Protein AF-A0A954E0K3-F1 (afdb_monomer_lite)

Radius of gyration: 23.12 Å; chains: 1; bounding box: 47×32×55 Å

Structure (mmCIF, N/CA/C/O backbone):
data_AF-A0A954E0K3-F1
#
_entry.id   AF-A0A954E0K3-F1
#
loop_
_atom_site.group_PDB
_atom_site.id
_atom_site.type_symbol
_atom_site.label_atom_id
_atom_site.label_alt_id
_atom_site.label_comp_id
_atom_site.label_asym_id
_atom_site.label_entity_id
_atom_site.label_seq_id
_atom_site.pdbx_PDB_ins_code
_atom_site.Cartn_x
_atom_site.Cartn_y
_atom_site.Cartn_z
_atom_site.occupancy
_atom_site.B_iso_or_equiv
_atom_site.auth_seq_id
_atom_site.auth_comp_id
_atom_site.auth_asym_id
_atom_site.auth_atom_id
_atom_site.pdbx_PDB_model_num
ATOM 1 N N . MET A 1 1 ? 14.223 -15.766 9.346 1.00 44.59 1 MET A N 1
ATOM 2 C CA . MET A 1 1 ? 13.156 -15.313 8.427 1.00 44.59 1 MET A CA 1
ATOM 3 C C . MET A 1 1 ? 11.842 -15.445 9.171 1.00 44.59 1 MET A C 1
ATOM 5 O O . MET A 1 1 ? 11.605 -16.514 9.711 1.00 44.59 1 MET A O 1
ATOM 9 N N . ALA A 1 2 ? 11.062 -14.371 9.307 1.00 52.47 2 ALA A N 1
ATOM 10 C CA . ALA A 1 2 ? 9.749 -14.457 9.944 1.00 52.47 2 ALA A CA 1
ATOM 11 C C . ALA A 1 2 ? 8.771 -15.142 8.982 1.00 52.47 2 ALA A C 1
ATOM 13 O O . ALA A 1 2 ? 8.708 -14.761 7.813 1.00 52.47 2 ALA A O 1
ATOM 14 N N . ASP A 1 3 ? 8.037 -16.143 9.463 1.00 63.25 3 ASP A N 1
ATOM 15 C CA . ASP A 1 3 ? 7.000 -16.791 8.667 1.00 63.25 3 ASP A CA 1
ATOM 16 C C . ASP A 1 3 ? 5.888 -15.785 8.332 1.00 63.25 3 ASP A C 1
ATOM 18 O O . ASP A 1 3 ? 5.334 -15.170 9.249 1.00 63.25 3 ASP A O 1
ATOM 22 N N . PRO A 1 4 ? 5.494 -15.637 7.053 1.00 65.25 4 PRO A N 1
ATOM 23 C CA . PRO A 1 4 ? 4.492 -14.657 6.618 1.00 65.25 4 PRO A CA 1
ATOM 24 C C . PRO A 1 4 ? 3.072 -14.941 7.142 1.00 65.25 4 PRO A C 1
ATOM 26 O O . PRO A 1 4 ? 2.163 -14.149 6.905 1.00 65.25 4 PRO A O 1
ATOM 29 N N . ILE A 1 5 ? 2.877 -16.059 7.851 1.00 68.50 5 ILE A N 1
ATOM 30 C CA . ILE A 1 5 ? 1.600 -16.491 8.443 1.00 68.50 5 ILE A CA 1
ATOM 31 C C . ILE A 1 5 ? 1.627 -16.387 9.984 1.00 68.50 5 ILE A C 1
ATOM 33 O O . ILE A 1 5 ? 0.611 -16.606 10.642 1.00 68.50 5 ILE A O 1
ATOM 37 N N . SER A 1 6 ? 2.768 -16.032 10.589 1.00 84.19 6 SER A N 1
ATOM 38 C CA . SER A 1 6 ? 2.866 -15.889 12.044 1.00 84.19 6 SER A CA 1
ATOM 39 C C . SER A 1 6 ? 2.133 -14.630 12.512 1.00 84.19 6 SER A C 1
ATOM 41 O O . SER A 1 6 ? 2.507 -13.507 12.170 1.00 84.19 6 SER A O 1
ATOM 43 N N . LEU A 1 7 ? 1.061 -14.815 13.288 1.00 81.25 7 LEU A N 1
ATOM 44 C CA . LEU A 1 7 ? 0.279 -13.713 13.837 1.00 81.25 7 LEU A CA 1
ATOM 45 C C . LEU 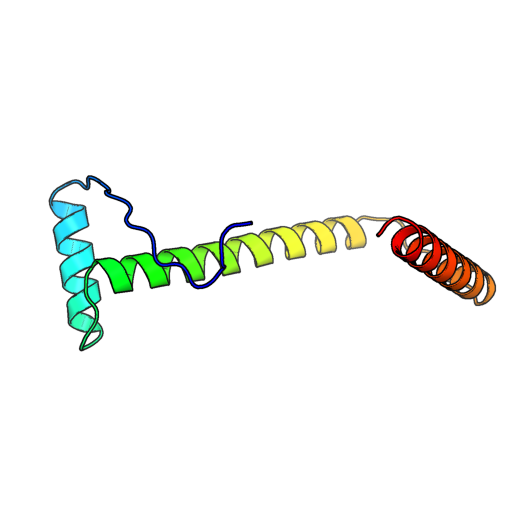A 1 7 ? 0.969 -13.167 15.093 1.00 81.25 7 LEU A C 1
ATOM 47 O O . LEU A 1 7 ? 1.072 -13.859 16.105 1.00 81.25 7 LEU A O 1
ATOM 51 N N . THR A 1 8 ? 1.404 -11.912 15.046 1.00 87.69 8 THR A N 1
ATOM 52 C CA . THR A 1 8 ? 2.014 -11.218 16.186 1.00 87.69 8 THR A CA 1
ATOM 53 C C . THR A 1 8 ? 1.075 -10.146 16.742 1.00 87.69 8 THR A C 1
ATOM 55 O O . THR A 1 8 ? 0.192 -9.636 16.046 1.00 87.69 8 THR A O 1
ATOM 58 N N . SER A 1 9 ? 1.219 -9.823 18.029 1.00 88.50 9 SER A N 1
ATOM 59 C CA . SER A 1 9 ? 0.410 -8.798 18.694 1.00 88.50 9 SER A CA 1
ATOM 60 C C . SER A 1 9 ? 1.121 -7.448 18.704 1.00 88.50 9 SER A C 1
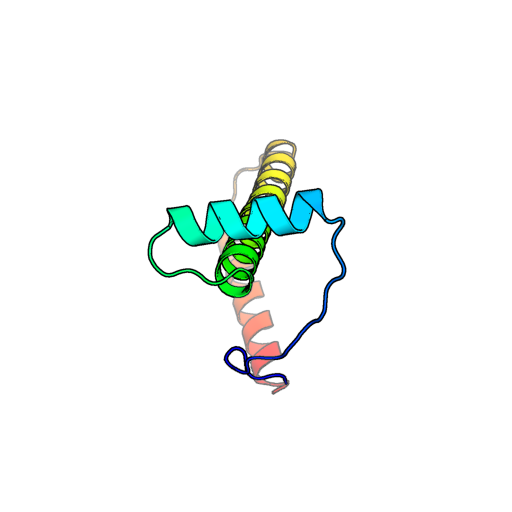ATOM 62 O O . SER A 1 9 ? 2.289 -7.368 19.079 1.00 88.50 9 SER A O 1
ATOM 64 N N . MET A 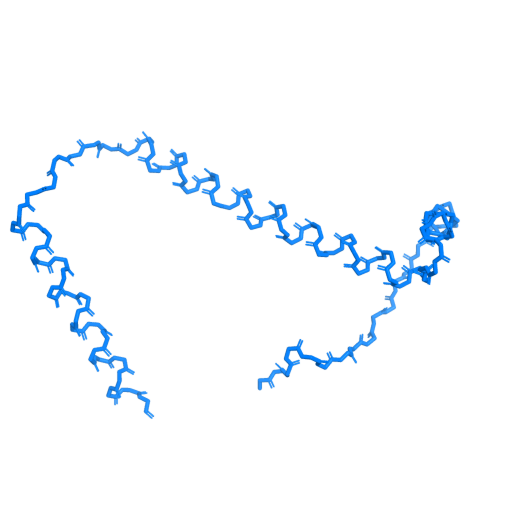1 10 ? 0.388 -6.382 18.391 1.00 88.50 10 MET A N 1
ATOM 65 C CA . MET A 1 10 ? 0.838 -4.997 18.524 1.00 88.50 10 MET A CA 1
ATOM 66 C C . MET A 1 10 ? -0.211 -4.202 19.307 1.00 88.50 10 MET A C 1
ATOM 68 O O . MET A 1 10 ? -1.394 -4.239 18.964 1.00 88.50 10 MET A O 1
ATOM 72 N N . THR A 1 11 ? 0.213 -3.485 20.348 1.00 91.62 11 THR A N 1
ATOM 73 C CA . THR A 1 11 ? -0.662 -2.610 21.144 1.00 91.62 11 THR A CA 1
ATOM 74 C C . THR A 1 11 ? -0.561 -1.182 20.631 1.00 91.62 11 THR A C 1
ATOM 76 O O . THR A 1 11 ? 0.538 -0.656 20.479 1.00 91.62 11 THR A O 1
ATOM 79 N N . VAL A 1 12 ? -1.706 -0.542 20.398 1.00 88.06 12 VAL A N 1
ATOM 80 C CA . VAL A 1 12 ? -1.786 0.853 19.953 1.00 88.06 12 VAL A CA 1
ATOM 81 C C . VAL A 1 12 ? -2.736 1.609 20.873 1.00 88.06 12 VAL A C 1
ATOM 83 O O . VAL A 1 12 ? -3.863 1.169 21.106 1.00 88.06 12 VAL A O 1
ATOM 86 N N . SER A 1 13 ? -2.285 2.750 21.386 1.00 93.62 13 SER A N 1
ATOM 87 C CA . SER A 1 13 ? -3.117 3.662 22.171 1.00 93.62 13 SER A CA 1
ATOM 88 C C . SER A 1 13 ? -3.811 4.651 21.246 1.00 93.62 13 SER A C 1
ATOM 90 O O . SER A 1 13 ? -3.166 5.281 20.413 1.00 93.62 13 SER A O 1
ATOM 92 N N . LEU A 1 14 ? -5.123 4.801 21.410 1.00 92.56 14 LEU A N 1
ATOM 93 C CA . LEU A 1 14 ? -5.947 5.705 20.613 1.00 92.56 14 LEU A CA 1
ATOM 94 C C . LEU A 1 14 ? -6.718 6.660 21.537 1.00 92.56 14 LEU A C 1
ATOM 96 O O . LEU A 1 14 ? -7.180 6.225 22.598 1.00 92.56 14 LEU A O 1
ATOM 100 N N . PRO A 1 15 ? -6.928 7.927 21.138 1.00 97.88 15 PRO A N 1
ATOM 101 C CA . PRO A 1 15 ? -7.920 8.794 21.761 1.00 97.88 15 PRO A CA 1
ATOM 102 C C . PRO A 1 15 ? -9.299 8.126 21.805 1.00 97.88 15 PRO A C 1
ATOM 104 O O . PRO A 1 15 ? -9.667 7.377 20.896 1.00 97.88 15 PRO A O 1
ATOM 107 N N . ALA A 1 16 ? -10.095 8.445 22.829 1.00 96.50 16 ALA A N 1
ATOM 108 C CA . ALA A 1 16 ? -11.406 7.827 23.044 1.00 96.50 16 ALA A CA 1
ATOM 109 C C . ALA A 1 16 ? -12.313 7.903 21.801 1.00 96.50 16 ALA A C 1
ATOM 111 O O . ALA A 1 16 ? -12.900 6.898 21.411 1.00 96.50 16 ALA A O 1
ATOM 112 N N . ALA A 1 17 ? -12.341 9.056 21.123 1.00 97.00 17 ALA A N 1
ATOM 113 C CA . ALA A 1 17 ? -13.120 9.248 19.901 1.00 97.00 17 ALA A CA 1
ATOM 114 C C . ALA A 1 17 ? -12.706 8.293 18.764 1.00 97.00 17 ALA A C 1
ATOM 116 O O . ALA A 1 17 ? -13.561 7.724 18.089 1.00 97.00 17 ALA A O 1
ATOM 117 N N . GLN A 1 18 ? -11.402 8.063 18.576 1.00 94.75 18 GLN A N 1
ATOM 118 C CA . GLN A 1 18 ? -10.903 7.148 17.545 1.00 94.75 18 GLN A CA 1
ATOM 119 C C . GLN A 1 18 ? -11.218 5.687 17.884 1.00 94.75 18 GLN A C 1
ATOM 121 O O . GLN A 1 18 ? -11.566 4.911 16.995 1.00 94.75 18 GLN A O 1
ATOM 126 N N . LYS A 1 19 ? -11.147 5.312 19.169 1.00 93.31 19 LYS A N 1
ATOM 127 C CA . LYS A 1 19 ? -11.551 3.977 19.626 1.00 93.31 19 LYS A CA 1
ATOM 128 C C . LYS A 1 19 ? -13.034 3.717 19.343 1.00 93.31 19 LYS A C 1
ATOM 130 O O . LYS A 1 19 ? -13.344 2.672 18.774 1.00 93.31 19 LYS A O 1
ATOM 135 N N . SER A 1 20 ? -13.918 4.655 19.695 1.00 94.38 20 SER A N 1
ATOM 136 C CA . SER A 1 20 ? -15.359 4.539 19.423 1.00 94.38 20 SER A CA 1
ATOM 137 C C . SER A 1 20 ? -15.635 4.408 17.927 1.00 94.38 20 SER A C 1
ATOM 139 O O . SER A 1 20 ? -16.321 3.479 17.510 1.00 94.38 20 SER A O 1
ATOM 141 N N . PHE A 1 21 ? -15.000 5.251 17.106 1.00 93.31 21 PHE A N 1
ATOM 142 C CA . PHE A 1 21 ? -15.117 5.171 15.651 1.00 93.31 21 PHE A CA 1
ATOM 143 C C . PHE A 1 21 ? -14.727 3.786 15.113 1.00 93.31 21 PHE A C 1
ATOM 145 O O . PHE A 1 21 ? -15.480 3.170 14.363 1.00 93.31 21 PHE A O 1
ATOM 152 N N . VAL A 1 22 ? -13.571 3.252 15.519 1.00 92.25 22 VAL A N 1
ATOM 153 C CA . VAL A 1 22 ? -13.126 1.918 15.088 1.00 92.25 22 VAL A CA 1
ATOM 154 C C . VAL A 1 22 ? -14.126 0.835 15.501 1.00 92.25 22 VAL A C 1
ATOM 156 O O . VAL A 1 22 ? -14.414 -0.058 14.706 1.00 92.25 22 VAL A O 1
ATOM 159 N N . GLN A 1 23 ? -14.673 0.909 16.716 1.00 91.31 23 GLN A N 1
ATOM 160 C CA . GLN A 1 23 ? -15.666 -0.049 17.208 1.00 91.31 23 GLN A CA 1
ATOM 161 C C . GLN A 1 23 ? -16.961 -0.012 16.388 1.00 91.31 23 GLN A C 1
ATOM 163 O O . GLN A 1 23 ? -17.448 -1.066 15.981 1.00 91.31 23 GLN A O 1
ATOM 168 N N . GLU A 1 24 ? -17.483 1.177 16.088 1.00 92.31 24 GLU A N 1
ATOM 169 C CA . GLU A 1 24 ? -18.683 1.355 15.262 1.00 92.31 24 GLU A CA 1
ATOM 170 C C . GLU A 1 24 ? -18.485 0.802 13.846 1.00 92.31 24 GLU A C 1
ATOM 172 O O . GLU A 1 24 ? -19.317 0.046 13.338 1.00 92.31 24 GLU A O 1
ATOM 177 N N . ARG A 1 25 ? -17.348 1.117 13.212 1.00 91.31 25 ARG A N 1
ATOM 178 C CA . ARG A 1 25 ? -17.021 0.617 11.866 1.00 91.31 25 ARG A CA 1
ATOM 179 C C . ARG A 1 25 ? -16.872 -0.901 11.838 1.00 91.31 25 ARG A C 1
ATOM 181 O O . ARG A 1 25 ? -17.327 -1.541 10.887 1.00 91.31 25 ARG A O 1
ATOM 188 N N . ALA A 1 26 ? -16.268 -1.470 12.877 1.00 89.88 26 ALA A N 1
ATOM 189 C CA . ALA A 1 26 ? -16.098 -2.907 13.021 1.00 89.88 26 ALA A CA 1
ATOM 190 C C . ALA A 1 26 ? -17.452 -3.625 13.218 1.00 89.88 26 ALA A C 1
ATOM 192 O O . ALA A 1 26 ? -17.689 -4.659 12.591 1.00 89.88 26 ALA A O 1
ATOM 193 N N . ALA A 1 27 ? -18.372 -3.040 13.995 1.00 87.19 27 ALA A N 1
ATOM 194 C CA . ALA A 1 27 ? -19.727 -3.561 14.199 1.00 87.19 27 ALA A CA 1
ATOM 195 C C . ALA A 1 27 ? -20.588 -3.502 12.924 1.00 87.19 27 ALA A C 1
ATOM 197 O O . ALA A 1 27 ? -21.289 -4.462 12.604 1.00 87.19 27 ALA A O 1
ATOM 198 N N . ALA A 1 28 ? -20.486 -2.418 12.146 1.00 84.31 28 ALA A N 1
ATOM 199 C CA . ALA A 1 28 ? -21.237 -2.237 10.899 1.00 84.31 28 ALA A CA 1
ATOM 200 C C . ALA A 1 28 ? -20.923 -3.296 9.823 1.00 84.31 28 ALA A C 1
ATOM 202 O O . ALA A 1 28 ? -21.699 -3.489 8.892 1.00 84.31 28 ALA A O 1
ATOM 203 N N . THR A 1 29 ? -19.787 -3.986 9.940 1.00 72.31 29 THR A N 1
ATOM 204 C CA . THR A 1 29 ? -19.325 -5.003 8.984 1.00 72.31 29 THR A CA 1
ATOM 205 C C . THR A 1 29 ? -19.654 -6.442 9.410 1.00 72.31 29 THR A C 1
ATOM 207 O O . THR A 1 29 ? -19.242 -7.398 8.758 1.00 72.31 29 THR A O 1
ATOM 210 N N . GLY A 1 30 ? -20.480 -6.615 10.448 1.00 66.56 30 GLY A N 1
ATOM 211 C CA . GLY A 1 30 ? -21.256 -7.834 10.690 1.00 66.56 30 GLY A CA 1
ATOM 212 C C . GLY A 1 30 ? -20.591 -8.911 11.547 1.00 66.56 30 GLY A C 1
ATOM 213 O O . GLY A 1 30 ? -21.326 -9.632 12.213 1.00 66.56 30 GLY A O 1
ATOM 214 N N . ARG A 1 31 ? -19.250 -9.020 11.587 1.00 59.41 31 ARG A N 1
ATOM 215 C CA . ARG A 1 31 ? -18.492 -9.908 12.513 1.00 59.41 31 ARG A CA 1
ATOM 216 C C . ARG A 1 31 ? -17.056 -9.454 12.827 1.00 59.41 31 ARG A C 1
ATOM 218 O O . ARG A 1 31 ? -16.287 -10.223 13.396 1.00 59.41 31 ARG A O 1
ATOM 225 N N . SER A 1 32 ? -16.681 -8.224 12.497 1.00 67.94 32 SER A N 1
ATOM 226 C CA . SER A 1 32 ? -15.297 -7.770 12.642 1.00 67.94 32 SER A CA 1
ATOM 227 C C . SER A 1 32 ? -15.007 -7.187 14.018 1.00 67.94 32 SER A C 1
ATOM 229 O O . SER A 1 32 ? -15.696 -6.293 14.498 1.00 67.94 32 SER A O 1
ATOM 231 N N . THR A 1 33 ? -13.950 -7.677 14.661 1.00 87.19 33 THR A N 1
ATOM 232 C CA . THR A 1 33 ? -13.371 -7.032 15.851 1.00 87.19 33 THR A CA 1
ATOM 233 C C . THR A 1 33 ? -12.637 -5.744 15.449 1.00 87.19 33 THR A C 1
ATOM 235 O O . THR A 1 33 ? -12.227 -5.620 14.290 1.00 87.19 33 THR A O 1
ATOM 238 N N . PRO A 1 34 ? -12.376 -4.803 16.379 1.00 88.56 34 PRO A N 1
ATOM 239 C CA . PRO A 1 34 ? -11.486 -3.668 16.124 1.00 88.56 34 PRO A CA 1
ATOM 240 C C . PRO A 1 34 ? -10.169 -4.078 15.452 1.00 88.56 34 PRO A C 1
ATOM 242 O O . PRO A 1 34 ? -9.745 -3.453 14.486 1.00 88.56 34 PRO A O 1
ATOM 245 N N . SER A 1 35 ? -9.558 -5.182 15.891 1.00 88.19 35 SER A N 1
ATOM 246 C CA . SER A 1 35 ? -8.321 -5.707 15.303 1.00 88.19 35 SER A CA 1
ATOM 247 C C . SER A 1 35 ? -8.481 -6.138 13.844 1.00 88.19 35 SER A C 1
ATOM 249 O O . SER A 1 35 ? -7.559 -5.961 13.054 1.00 88.19 35 SER A O 1
ATOM 251 N N . GLU A 1 36 ? -9.629 -6.695 13.460 1.00 87.44 36 GLU A N 1
ATOM 252 C CA . GLU A 1 36 ? -9.897 -7.045 12.064 1.00 87.44 36 GLU A CA 1
ATOM 253 C C . GLU A 1 36 ? -10.104 -5.802 11.197 1.00 87.44 36 GLU A C 1
ATOM 255 O O . GLU A 1 36 ? -9.545 -5.722 10.104 1.00 87.44 36 GLU A O 1
ATOM 260 N N . TYR A 1 37 ? -10.831 -4.804 11.707 1.00 90.31 37 TYR A N 1
ATOM 261 C CA . TYR A 1 37 ? -10.987 -3.523 11.020 1.00 90.31 37 TYR A CA 1
ATOM 262 C C . TYR A 1 37 ? -9.631 -2.851 10.775 1.00 90.31 37 TYR A C 1
ATOM 264 O O . TYR A 1 37 ? -9.328 -2.462 9.649 1.00 90.31 37 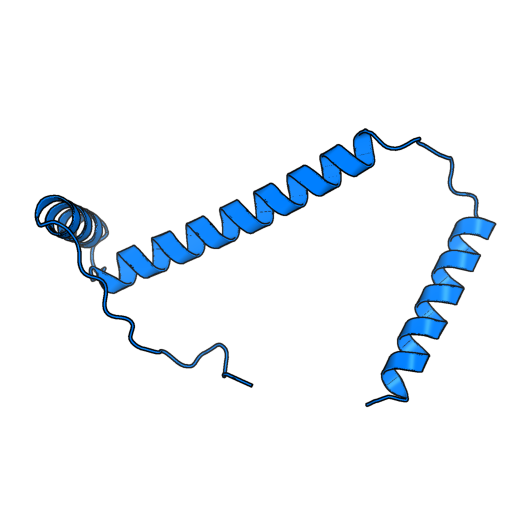TYR A O 1
ATOM 272 N N . ILE A 1 38 ? -8.771 -2.800 11.797 1.00 90.62 38 ILE A N 1
ATOM 273 C CA . ILE A 1 38 ? -7.417 -2.252 11.670 1.00 90.62 38 ILE A CA 1
ATOM 274 C C . ILE A 1 38 ? -6.575 -3.057 10.671 1.00 90.62 38 ILE A C 1
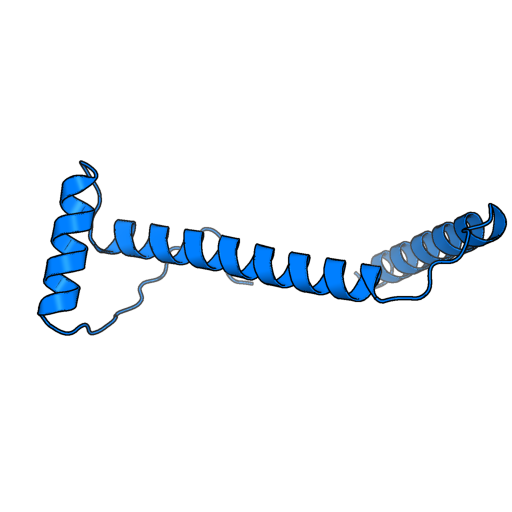ATOM 276 O O . ILE A 1 38 ? -5.928 -2.459 9.817 1.00 90.62 38 ILE A O 1
ATOM 280 N N . ARG A 1 39 ? -6.614 -4.399 10.699 1.00 89.06 39 ARG A N 1
ATOM 281 C CA . ARG A 1 39 ? -5.901 -5.222 9.700 1.00 89.06 39 ARG A CA 1
ATOM 282 C C . ARG A 1 39 ? -6.351 -4.922 8.270 1.00 89.06 39 ARG A C 1
ATOM 284 O O . ARG A 1 39 ? -5.513 -4.856 7.375 1.00 89.06 39 ARG A O 1
ATOM 291 N N . ARG A 1 40 ? -7.651 -4.709 8.051 1.00 89.88 40 ARG A N 1
ATOM 292 C CA . ARG A 1 40 ? -8.180 -4.320 6.735 1.00 89.88 40 ARG A CA 1
ATOM 293 C C . ARG A 1 40 ? -7.677 -2.947 6.299 1.00 89.88 40 ARG A C 1
ATOM 295 O O . ARG A 1 40 ? -7.321 -2.801 5.134 1.00 89.88 40 ARG A O 1
ATOM 302 N N . LEU A 1 41 ? -7.615 -1.976 7.212 1.00 92.12 41 LEU A N 1
ATOM 303 C CA . LEU A 1 41 ? -7.042 -0.659 6.919 1.00 92.12 41 LEU A CA 1
ATOM 304 C C . LEU A 1 41 ? -5.562 -0.758 6.541 1.00 92.12 41 LEU A C 1
ATOM 306 O O . LEU A 1 41 ? -5.175 -0.195 5.529 1.00 92.12 41 LEU A O 1
ATOM 310 N N . ILE A 1 42 ? -4.767 -1.528 7.289 1.00 92.50 42 ILE A N 1
ATOM 311 C CA . ILE A 1 42 ? -3.344 -1.748 6.982 1.00 92.50 42 ILE A CA 1
ATOM 312 C C . ILE A 1 42 ? -3.175 -2.394 5.603 1.00 92.50 42 ILE A C 1
ATOM 314 O O . ILE A 1 42 ? -2.306 -2.002 4.832 1.00 92.50 42 ILE A O 1
ATOM 318 N N . HIS A 1 43 ? -4.008 -3.382 5.268 1.00 92.00 43 HIS A N 1
ATOM 319 C CA . HIS A 1 43 ? -3.945 -4.013 3.954 1.00 92.00 43 HIS A CA 1
ATOM 320 C C . HIS A 1 43 ? -4.296 -3.034 2.826 1.00 92.00 43 HIS A C 1
ATOM 322 O O . HIS A 1 43 ? -3.606 -3.003 1.811 1.00 92.00 43 HIS A O 1
ATOM 328 N N . ALA A 1 44 ? -5.343 -2.227 3.012 1.00 94.62 44 ALA A N 1
ATOM 329 C CA . ALA A 1 44 ? -5.742 -1.215 2.039 1.00 94.62 44 ALA A CA 1
ATOM 330 C C . ALA A 1 44 ? -4.660 -0.141 1.851 1.00 94.62 44 ALA A C 1
ATOM 332 O O . ALA A 1 44 ? -4.363 0.220 0.715 1.00 94.62 44 ALA A O 1
ATOM 333 N N . ASP A 1 45 ? -4.050 0.316 2.946 1.00 97.31 45 ASP A N 1
ATOM 334 C CA . ASP A 1 45 ? -2.935 1.266 2.935 1.00 97.31 45 ASP A CA 1
ATOM 335 C C . ASP A 1 45 ? -1.737 0.700 2.167 1.00 97.31 45 ASP A C 1
ATOM 337 O O . ASP A 1 45 ? -1.268 1.324 1.221 1.00 97.31 45 ASP A O 1
ATOM 341 N N . ARG A 1 46 ? -1.339 -0.550 2.449 1.00 96.31 46 ARG A N 1
ATOM 342 C CA . ARG A 1 46 ? -0.248 -1.216 1.722 1.00 96.31 46 ARG A CA 1
ATOM 343 C C . ARG A 1 46 ? -0.500 -1.262 0.214 1.00 96.31 46 ARG A C 1
ATOM 345 O O . ARG A 1 46 ? 0.394 -0.941 -0.562 1.00 96.31 46 ARG A O 1
ATOM 352 N N . VAL A 1 47 ? -1.711 -1.636 -0.202 1.00 96.62 47 VAL A N 1
ATOM 353 C CA . VAL A 1 47 ? -2.086 -1.671 -1.627 1.00 96.62 47 VAL A CA 1
ATOM 354 C C . VAL A 1 47 ? -2.038 -0.269 -2.243 1.00 96.62 47 VAL A C 1
ATOM 356 O O . VAL A 1 47 ? -1.565 -0.112 -3.368 1.00 96.62 47 VAL A O 1
ATOM 359 N N . ALA A 1 48 ? -2.501 0.754 -1.521 1.00 97.00 48 ALA A N 1
ATOM 360 C CA . ALA A 1 48 ? -2.443 2.136 -1.986 1.00 97.00 48 ALA A CA 1
ATOM 361 C C . ALA A 1 48 ? -0.993 2.626 -2.141 1.00 97.00 48 ALA A C 1
ATOM 363 O O . ALA A 1 48 ? -0.661 3.194 -3.178 1.00 97.00 48 ALA A O 1
ATOM 364 N N . THR A 1 49 ? -0.118 2.341 -1.172 1.00 97.06 49 THR A N 1
ATOM 365 C CA . THR A 1 49 ? 1.309 2.692 -1.231 1.00 97.06 49 THR A CA 1
ATOM 366 C C . THR A 1 49 ? 2.031 1.984 -2.378 1.00 97.06 49 THR A C 1
ATOM 368 O O . THR A 1 49 ? 2.791 2.614 -3.112 1.00 97.06 49 THR A O 1
ATOM 371 N N . GLU A 1 50 ? 1.793 0.682 -2.570 1.00 96.94 50 GLU A N 1
ATOM 372 C CA . GLU A 1 50 ? 2.365 -0.081 -3.690 1.00 96.94 50 GLU A CA 1
ATOM 373 C C . GLU A 1 50 ? 1.931 0.507 -5.039 1.00 96.94 50 GLU A C 1
ATOM 375 O O . GLU A 1 50 ? 2.739 0.640 -5.962 1.00 96.94 50 GLU A O 1
ATOM 380 N N . ARG A 1 51 ? 0.662 0.915 -5.141 1.00 97.12 51 ARG A N 1
ATOM 381 C CA . ARG A 1 51 ? 0.126 1.569 -6.333 1.00 97.12 51 ARG A CA 1
ATOM 382 C C . ARG A 1 51 ? 0.761 2.938 -6.579 1.00 97.12 51 ARG A C 1
ATOM 384 O O . ARG A 1 51 ? 1.152 3.207 -7.709 1.00 97.12 51 ARG A O 1
ATOM 391 N N . GLU A 1 52 ? 0.886 3.779 -5.558 1.00 97.50 52 GLU A N 1
ATOM 392 C CA . GLU A 1 52 ? 1.521 5.099 -5.676 1.00 97.50 52 GLU A CA 1
ATOM 393 C C . GLU A 1 52 ? 2.982 4.978 -6.136 1.00 97.50 52 GLU A C 1
ATOM 395 O O . GLU A 1 52 ? 3.432 5.706 -7.023 1.00 97.50 52 GLU A O 1
ATOM 400 N N . ALA A 1 53 ? 3.716 4.001 -5.595 1.00 96.56 53 ALA A N 1
ATOM 401 C CA . ALA A 1 53 ? 5.082 3.716 -6.019 1.00 96.56 53 ALA A CA 1
ATOM 402 C C . ALA A 1 53 ? 5.153 3.300 -7.499 1.00 96.56 53 ALA A C 1
ATOM 404 O O . ALA A 1 53 ? 6.024 3.777 -8.230 1.00 96.56 53 ALA A O 1
ATOM 405 N N . LEU A 1 54 ? 4.227 2.451 -7.960 1.00 97.31 54 LEU A N 1
ATOM 406 C CA . LEU A 1 54 ? 4.134 2.063 -9.369 1.00 97.31 54 LEU A CA 1
ATOM 407 C C . LEU A 1 54 ? 3.797 3.259 -10.269 1.00 97.31 54 LEU A C 1
ATOM 409 O O . LEU A 1 54 ? 4.446 3.450 -11.296 1.00 97.31 54 LEU A O 1
ATOM 413 N N . GLU A 1 55 ? 2.814 4.074 -9.888 1.00 97.62 55 GLU A N 1
ATOM 414 C CA . GLU A 1 55 ? 2.418 5.269 -10.642 1.00 97.62 55 GLU A CA 1
ATOM 415 C C . GLU A 1 55 ? 3.591 6.247 -10.787 1.00 97.62 55 GLU A C 1
ATOM 417 O O . GLU A 1 55 ? 3.833 6.764 -11.880 1.00 97.62 55 GLU A O 1
ATOM 422 N N . LYS A 1 56 ? 4.393 6.428 -9.731 1.00 97.25 56 LYS A N 1
ATOM 423 C CA . LYS A 1 56 ? 5.613 7.241 -9.782 1.00 97.25 56 LYS A CA 1
ATOM 424 C C . LYS A 1 56 ? 6.625 6.715 -10.805 1.00 97.25 56 LYS A C 1
ATOM 426 O O . LYS A 1 56 ? 7.157 7.507 -11.579 1.00 97.25 56 LYS A O 1
ATOM 431 N N . LEU A 1 57 ? 6.867 5.403 -10.839 1.00 97.12 57 LEU A N 1
ATOM 432 C CA . LEU A 1 57 ? 7.782 4.786 -11.809 1.00 97.12 57 LEU A CA 1
ATOM 433 C C . LEU A 1 57 ? 7.275 4.928 -13.250 1.00 97.12 57 LEU A C 1
ATOM 435 O O . LEU A 1 57 ? 8.060 5.168 -14.164 1.00 97.12 57 LEU A O 1
ATOM 439 N N . VAL A 1 58 ? 5.962 4.812 -13.462 1.00 96.56 58 VAL A N 1
ATOM 440 C CA . VAL A 1 58 ? 5.356 5.026 -14.783 1.00 96.56 58 VAL A CA 1
ATOM 441 C C . VAL A 1 58 ? 5.540 6.475 -15.230 1.00 96.56 58 VAL A C 1
ATOM 443 O O . VAL A 1 58 ? 5.939 6.707 -16.368 1.00 96.56 58 VAL A O 1
ATOM 446 N N . LEU A 1 59 ? 5.299 7.447 -14.347 1.00 97.50 59 LEU A N 1
ATOM 447 C CA . LEU A 1 59 ? 5.517 8.864 -14.652 1.00 97.50 59 LEU A CA 1
ATOM 448 C C . LEU A 1 59 ? 6.986 9.168 -14.967 1.00 97.50 59 LEU A C 1
ATOM 450 O O . LEU A 1 59 ? 7.261 9.899 -15.915 1.00 97.50 59 LEU A O 1
ATOM 454 N N . GLU A 1 60 ? 7.923 8.579 -14.222 1.00 96.31 60 GLU A N 1
ATOM 455 C CA . GLU A 1 60 ? 9.358 8.684 -14.508 1.00 96.31 60 GLU A CA 1
ATOM 456 C C . GLU A 1 60 ? 9.696 8.122 -15.898 1.00 96.31 60 GLU A C 1
ATOM 458 O O . GLU A 1 60 ? 10.367 8.785 -16.689 1.00 96.31 60 GLU A O 1
ATOM 463 N N . GLY A 1 61 ? 9.163 6.945 -16.240 1.00 93.44 61 GLY A N 1
ATOM 464 C CA . GLY A 1 61 ? 9.331 6.340 -17.561 1.00 93.44 61 GLY A CA 1
ATOM 465 C C . GLY A 1 61 ? 8.736 7.182 -18.693 1.00 93.44 61 GLY A C 1
ATOM 466 O O . GLY A 1 61 ? 9.380 7.353 -19.726 1.00 93.44 61 GLY A O 1
ATOM 467 N N . LEU A 1 62 ? 7.549 7.765 -18.500 1.00 94.50 62 LEU A N 1
ATOM 468 C CA . LEU A 1 62 ? 6.909 8.658 -19.477 1.00 94.50 62 LEU A CA 1
ATOM 469 C C . LEU A 1 62 ? 7.666 9.979 -19.667 1.00 94.50 62 LEU A C 1
ATOM 471 O O . LEU A 1 62 ? 7.629 10.550 -20.755 1.00 94.50 62 LEU A O 1
ATOM 475 N N . GLY A 1 63 ? 8.342 10.466 -18.624 1.00 93.88 63 GLY A N 1
ATOM 476 C CA . GLY A 1 63 ? 9.228 11.628 -18.706 1.00 93.88 63 GLY A CA 1
ATOM 477 C C . GLY A 1 63 ? 10.595 11.325 -19.326 1.00 93.88 63 GLY A C 1
ATOM 478 O O . GLY A 1 63 ? 11.347 12.254 -19.625 1.00 93.88 63 GLY A O 1
ATOM 479 N N . SER A 1 64 ? 10.936 10.048 -19.517 1.00 93.12 64 SER A N 1
ATOM 480 C CA . SER A 1 64 ? 12.216 9.637 -20.089 1.00 93.12 64 SER A CA 1
ATOM 481 C C . SER A 1 64 ? 12.211 9.715 -21.626 1.00 93.12 64 SER A C 1
ATOM 483 O O . SER A 1 64 ? 11.158 9.594 -22.257 1.00 93.12 64 SER A O 1
ATOM 485 N N . PRO A 1 65 ? 13.375 9.915 -22.272 1.00 91.94 65 PRO A N 1
ATOM 486 C CA . PRO A 1 65 ? 13.459 9.901 -23.726 1.00 91.94 65 PRO A CA 1
ATOM 487 C C . PRO A 1 65 ? 13.023 8.552 -24.308 1.00 91.94 65 PRO A C 1
ATOM 489 O O . PRO A 1 65 ? 13.637 7.518 -24.042 1.00 91.94 65 PRO A O 1
ATOM 492 N N . ALA A 1 66 ? 11.999 8.569 -25.161 1.00 89.44 66 ALA A N 1
ATOM 493 C CA . ALA A 1 66 ? 11.612 7.392 -25.925 1.00 89.44 66 ALA A CA 1
ATOM 494 C C . ALA A 1 66 ? 12.667 7.081 -26.999 1.00 89.44 66 ALA A C 1
ATOM 496 O O . ALA A 1 66 ? 13.084 7.957 -27.761 1.00 89.44 66 ALA A O 1
ATOM 497 N N . ARG A 1 67 ? 13.073 5.813 -27.084 1.00 91.62 67 ARG A N 1
ATOM 498 C CA . ARG A 1 67 ? 13.970 5.296 -28.119 1.00 91.62 67 ARG A CA 1
ATOM 499 C C . ARG A 1 67 ? 13.396 3.999 -28.673 1.00 91.62 67 ARG A C 1
ATOM 501 O O . ARG A 1 67 ? 12.920 3.157 -27.916 1.00 91.62 67 ARG A O 1
ATOM 508 N N . GLU A 1 68 ? 13.482 3.828 -29.987 1.00 92.69 68 GLU A N 1
ATOM 509 C CA . GLU A 1 68 ? 13.147 2.559 -30.621 1.00 92.69 68 GLU A CA 1
ATOM 510 C C . GLU A 1 68 ? 14.120 1.462 -30.174 1.00 92.69 68 GLU A C 1
ATOM 512 O O . GLU A 1 68 ? 15.344 1.625 -30.204 1.00 92.69 68 GLU A O 1
ATOM 517 N N . MET A 1 69 ? 13.559 0.337 -29.747 1.00 94.06 69 MET A N 1
ATOM 518 C CA . MET A 1 69 ? 14.329 -0.816 -29.312 1.00 94.06 69 MET A CA 1
ATOM 519 C C . MET A 1 69 ? 14.544 -1.745 -30.509 1.00 94.06 69 MET A C 1
ATOM 521 O O . MET A 1 69 ? 13.590 -2.334 -31.020 1.00 94.06 69 MET A O 1
ATOM 525 N N . THR A 1 70 ? 15.792 -1.877 -30.959 1.00 95.69 70 THR A N 1
ATOM 526 C CA . THR A 1 70 ? 16.142 -2.743 -32.097 1.00 95.69 70 THR A CA 1
ATOM 527 C C . THR A 1 70 ? 16.183 -4.221 -31.691 1.00 95.69 70 THR A C 1
ATOM 529 O O . THR A 1 70 ? 16.253 -4.548 -30.504 1.00 95.69 70 THR A O 1
ATOM 532 N N . SER A 1 71 ? 16.175 -5.142 -32.665 1.00 94.38 71 SER A N 1
ATOM 533 C CA . SER A 1 71 ? 16.327 -6.582 -32.381 1.00 94.38 71 SER A CA 1
ATOM 534 C C . SER A 1 71 ? 17.612 -6.880 -31.598 1.00 94.38 71 SER A C 1
ATOM 536 O O . SER A 1 71 ? 17.571 -7.610 -30.607 1.00 94.38 71 SER A O 1
ATOM 538 N N . ASP A 1 72 ? 18.722 -6.238 -31.972 1.00 95.62 72 ASP A N 1
ATOM 539 C CA . ASP A 1 72 ? 20.020 -6.393 -31.308 1.00 95.62 72 ASP A CA 1
ATOM 540 C C . ASP A 1 72 ? 19.996 -5.882 -29.859 1.00 95.62 72 ASP A C 1
ATOM 542 O O . ASP A 1 72 ? 20.621 -6.472 -28.973 1.00 95.62 72 ASP A O 1
ATOM 546 N N . ASP A 1 73 ? 19.264 -4.796 -29.581 1.00 94.88 73 ASP A N 1
ATOM 547 C CA . ASP A 1 73 ? 19.081 -4.283 -28.216 1.00 94.88 73 ASP A CA 1
ATOM 548 C C . ASP A 1 73 ? 18.360 -5.311 -27.338 1.00 94.88 73 ASP A C 1
ATOM 550 O O . ASP A 1 73 ? 18.791 -5.603 -26.218 1.00 94.88 73 ASP A O 1
ATOM 554 N N . TRP A 1 74 ? 17.308 -5.929 -27.874 1.00 95.38 74 TRP A N 1
ATOM 555 C CA . TRP A 1 74 ? 16.579 -6.990 -27.190 1.00 95.38 74 TRP A CA 1
ATOM 556 C C . TRP A 1 74 ? 17.414 -8.258 -26.982 1.00 95.38 74 TRP A C 1
ATOM 558 O O . TRP A 1 74 ? 17.327 -8.882 -25.919 1.00 95.38 74 TRP A O 1
ATOM 568 N N . ASP A 1 75 ? 18.228 -8.651 -27.964 1.00 96.19 75 ASP A N 1
ATOM 569 C CA . ASP A 1 75 ? 19.112 -9.815 -27.853 1.00 96.19 75 ASP A CA 1
ATOM 570 C C . ASP A 1 75 ? 20.190 -9.609 -26.788 1.00 96.19 75 ASP A C 1
ATOM 572 O O . ASP A 1 75 ? 20.414 -10.493 -25.949 1.00 96.19 75 ASP A O 1
ATOM 576 N N . ARG A 1 76 ? 20.789 -8.413 -26.738 1.00 95.38 76 ARG A N 1
ATOM 577 C CA . ARG A 1 76 ? 21.731 -8.028 -25.677 1.00 95.38 76 ARG A CA 1
ATOM 578 C C . ARG A 1 76 ? 21.077 -8.052 -24.299 1.00 95.38 76 ARG A C 1
ATOM 580 O O . ARG A 1 76 ? 21.657 -8.627 -23.372 1.00 95.38 76 ARG A O 1
ATOM 587 N N . LEU A 1 77 ? 19.866 -7.506 -24.169 1.00 93.94 77 LEU A N 1
ATOM 588 C CA . LEU A 1 77 ? 19.120 -7.495 -22.909 1.00 93.94 77 LEU A CA 1
ATOM 589 C C . LEU A 1 77 ? 18.833 -8.919 -22.407 1.00 93.94 77 LEU A C 1
ATOM 591 O O . LEU A 1 77 ? 19.098 -9.240 -21.247 1.00 93.94 77 LEU A O 1
ATOM 595 N N . ARG A 1 78 ? 18.360 -9.809 -23.290 1.00 95.25 78 ARG A N 1
ATOM 596 C CA . ARG A 1 78 ? 18.126 -11.225 -22.957 1.00 95.25 78 ARG A CA 1
ATOM 597 C C . ARG A 1 78 ? 19.409 -11.941 -22.546 1.00 95.25 78 ARG A C 1
ATOM 599 O O . ARG A 1 78 ? 19.396 -12.706 -21.583 1.00 95.25 78 ARG A O 1
ATOM 606 N N . ALA A 1 79 ? 20.517 -11.706 -23.248 1.00 94.69 79 ALA A N 1
ATOM 607 C CA . ALA A 1 79 ? 21.804 -12.300 -22.896 1.00 94.69 79 ALA A CA 1
ATOM 608 C C . ALA A 1 79 ? 22.285 -11.840 -21.508 1.00 94.69 79 ALA A C 1
ATOM 610 O O . ALA A 1 79 ? 22.796 -12.650 -20.737 1.00 94.69 79 ALA A O 1
ATOM 611 N N . GLN A 1 80 ? 22.081 -10.566 -21.164 1.00 93.56 80 GLN A N 1
ATOM 612 C CA . GLN A 1 80 ? 22.423 -10.023 -19.850 1.00 93.56 80 GLN A CA 1
ATOM 613 C C . GLN A 1 80 ? 21.560 -10.611 -18.727 1.00 93.56 80 GLN A C 1
ATOM 615 O O . GLN A 1 80 ? 22.100 -10.968 -17.681 1.00 93.56 80 GLN A O 1
ATOM 620 N N . LEU A 1 81 ? 20.254 -10.779 -18.955 1.00 93.19 81 LEU A N 1
ATOM 621 C CA . LEU A 1 81 ? 19.354 -11.445 -18.007 1.00 93.19 81 LEU A CA 1
ATOM 622 C C . LEU A 1 81 ? 19.754 -12.903 -17.753 1.00 93.19 81 LEU A C 1
ATOM 624 O O . LEU A 1 81 ? 19.765 -13.348 -16.611 1.00 93.19 81 LEU A O 1
ATOM 628 N N . ARG A 1 82 ? 20.126 -13.654 -18.797 1.00 93.75 82 ARG A N 1
ATOM 629 C CA . ARG A 1 82 ? 20.577 -15.047 -18.629 1.00 93.75 82 ARG A CA 1
ATOM 630 C C . ARG A 1 82 ? 21.843 -15.144 -17.780 1.00 93.75 82 ARG A C 1
ATOM 632 O O . ARG A 1 82 ? 21.915 -16.019 -16.925 1.00 93.75 82 ARG A O 1
ATOM 639 N N . ARG A 1 8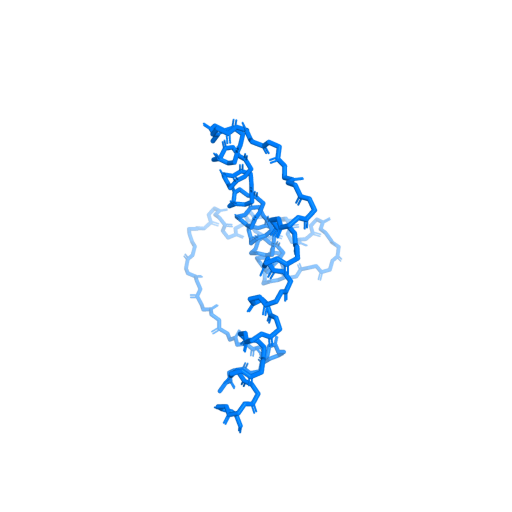3 ? 22.804 -14.235 -17.980 1.00 91.00 83 ARG A N 1
ATOM 640 C CA . ARG A 1 83 ? 24.024 -14.174 -17.158 1.00 91.00 83 ARG A CA 1
ATOM 641 C C . ARG A 1 83 ? 23.709 -13.854 -15.699 1.00 91.00 83 ARG A C 1
ATOM 643 O O . ARG A 1 83 ? 24.148 -14.578 -14.822 1.00 91.00 83 ARG A O 1
ATOM 650 N N . SER A 1 84 ? 22.877 -12.845 -15.437 1.00 88.06 84 SER A N 1
ATOM 651 C CA . SER A 1 84 ? 22.548 -12.454 -14.059 1.00 88.06 84 SER A CA 1
ATOM 652 C C . SER A 1 84 ? 21.730 -13.498 -13.295 1.00 88.06 84 SER A C 1
ATOM 654 O O . SER A 1 84 ? 21.793 -13.535 -12.069 1.00 88.06 84 SER A O 1
ATOM 656 N N . VAL A 1 85 ? 20.960 -14.339 -13.994 1.00 88.75 85 VAL A N 1
ATOM 657 C CA . VAL A 1 85 ? 20.285 -15.501 -13.398 1.00 88.75 85 VAL A CA 1
ATOM 658 C C . VAL A 1 85 ? 21.277 -16.634 -13.123 1.00 88.75 85 VAL A C 1
ATOM 660 O O . VAL A 1 85 ? 21.202 -17.228 -12.051 1.00 88.75 85 VAL A O 1
ATOM 663 N N . ALA A 1 86 ? 22.218 -16.904 -14.034 1.00 84.19 86 ALA A N 1
ATOM 664 C CA . ALA A 1 86 ? 23.268 -17.903 -13.827 1.00 84.19 86 ALA A CA 1
ATOM 665 C C . ALA A 1 86 ? 24.171 -17.544 -12.631 1.00 84.19 86 ALA A C 1
ATOM 667 O O . ALA A 1 86 ? 24.348 -18.367 -11.738 1.00 84.19 86 ALA A O 1
ATOM 668 N N . ASP A 1 87 ? 24.617 -16.287 -12.539 1.00 79.88 87 ASP A N 1
ATOM 669 C CA . ASP A 1 87 ? 25.441 -15.791 -11.424 1.00 79.88 87 ASP A CA 1
ATOM 670 C C . ASP A 1 87 ? 24.716 -15.895 -10.071 1.00 79.88 87 ASP A C 1
ATOM 672 O O . ASP A 1 87 ? 25.334 -16.092 -9.027 1.00 79.88 87 ASP A O 1
ATOM 676 N N . ARG A 1 88 ? 23.382 -15.777 -10.069 1.00 74.81 88 ARG A N 1
ATOM 677 C CA . ARG A 1 88 ? 22.565 -15.901 -8.854 1.00 74.81 88 ARG A CA 1
ATOM 678 C C . ARG A 1 88 ? 22.345 -17.358 -8.438 1.00 74.81 88 ARG A C 1
ATOM 680 O O . ARG A 1 88 ? 22.109 -17.607 -7.261 1.00 74.81 88 ARG A O 1
ATOM 687 N N . GLY A 1 89 ? 22.408 -18.285 -9.395 1.00 66.81 89 GLY A N 1
ATOM 688 C CA . GLY A 1 89 ? 22.316 -19.727 -9.167 1.00 66.81 89 GLY A CA 1
ATOM 689 C C . GLY A 1 89 ? 23.620 -20.360 -8.679 1.00 66.81 89 GLY A C 1
ATOM 690 O O . GLY A 1 89 ? 23.556 -21.371 -7.997 1.00 66.81 89 GLY A O 1
ATOM 691 N N . GLU A 1 90 ? 24.779 -19.764 -8.975 1.00 56.78 90 GLU A N 1
ATOM 692 C CA . GLU A 1 90 ? 26.077 -20.219 -8.440 1.00 56.78 90 GLU A CA 1
ATOM 693 C C . GLU A 1 90 ? 26.383 -19.670 -7.034 1.00 56.78 90 GLU A C 1
ATOM 695 O O . GLU A 1 90 ? 27.233 -20.204 -6.325 1.00 56.78 90 GLU A O 1
ATOM 700 N N . ALA A 1 91 ? 25.692 -18.604 -6.616 1.00 52.97 91 ALA A N 1
ATOM 701 C CA . ALA A 1 91 ? 25.865 -17.957 -5.312 1.00 52.97 91 ALA A CA 1
ATOM 702 C C . ALA A 1 91 ? 24.873 -18.437 -4.225 1.00 52.97 91 ALA A C 1
ATOM 704 O O . ALA A 1 91 ? 24.812 -17.828 -3.154 1.00 52.97 91 ALA A O 1
ATOM 705 N N . SER A 1 92 ? 24.074 -19.477 -4.496 1.00 45.84 92 SER A N 1
ATOM 706 C CA . SER A 1 92 ? 23.157 -20.142 -3.546 1.00 45.84 92 SER A CA 1
ATOM 707 C C . SER A 1 92 ? 23.526 -21.609 -3.382 1.00 45.84 92 SER A C 1
ATOM 709 O O . SER A 1 92 ? 23.387 -22.107 -2.244 1.00 45.84 92 SER A O 1
#

Foldseek 3Di:
DDDPPDDDDDDDDDDPVVVVVLCVVQVVVPHGDSVRSVVVVVVVVVVVVVVVVVVVVVVVVVPDDDDDQDPVNVVVVVVVVVVVVVVVVVVD

Secondary structure (DSSP, 8-state):
---TT----------HHHHHHHHHHHHHTSS--HHHHHHHHHHHHHHHHHHHHHHHHHHHHHHSPP----HHHHHHHHHHHHHHHHHHHH--

Sequence (92 aa):
MADPISLTSMTVSLPAAQKSFVQERAAATGRSTPSEYIRRLIHADRVATEREALEKLVLEGLGSPAREMTSDDWDRLRAQLRRSVADRGEAS

pLDDT: mean 87.85, std 12.38, range [44.59, 97.88]